Protein AF-A0A7Z9VCK9-F1 (afdb_monomer_lite)

Structure (mmCIF, N/CA/C/O backbone):
data_AF-A0A7Z9VCK9-F1
#
_entry.id   AF-A0A7Z9VCK9-F1
#
loop_
_atom_site.group_PDB
_atom_site.id
_atom_site.type_symbol
_atom_site.label_atom_id
_atom_site.label_alt_id
_atom_site.label_comp_id
_atom_site.label_asym_id
_atom_site.label_entity_id
_atom_site.label_seq_id
_atom_site.pdbx_PDB_ins_code
_atom_site.Cartn_x
_atom_site.Cartn_y
_atom_site.Cartn_z
_atom_site.occupancy
_atom_site.B_iso_or_equiv
_atom_site.auth_seq_id
_atom_site.auth_comp_id
_atom_site.auth_asym_id
_atom_site.auth_atom_id
_atom_site.pdbx_PDB_model_num
ATOM 1 N N . ASN A 1 1 ? 15.464 -14.627 0.755 1.00 33.59 1 ASN A N 1
ATOM 2 C CA . ASN A 1 1 ? 14.555 -15.389 1.643 1.00 33.59 1 ASN A CA 1
ATOM 3 C C . ASN A 1 1 ? 13.298 -15.832 0.914 1.00 33.59 1 ASN A C 1
ATOM 5 O O . ASN A 1 1 ? 12.384 -15.045 0.704 1.00 33.59 1 ASN A O 1
ATOM 9 N N . THR A 1 2 ? 13.288 -17.091 0.482 1.00 38.62 2 THR A N 1
ATOM 10 C CA . THR A 1 2 ? 12.226 -17.765 -0.281 1.00 38.62 2 THR A CA 1
ATOM 11 C C . THR A 1 2 ? 11.383 -18.670 0.622 1.00 38.62 2 THR A C 1
ATOM 13 O O . THR A 1 2 ? 11.256 -19.865 0.385 1.00 38.62 2 THR A O 1
ATOM 16 N N . SER A 1 3 ? 10.755 -18.117 1.655 1.00 39.28 3 SER A N 1
ATOM 17 C CA . SER A 1 3 ? 9.626 -18.784 2.309 1.00 39.28 3 SER A CA 1
ATOM 18 C C . SER A 1 3 ? 8.386 -18.537 1.446 1.00 39.28 3 SER A C 1
ATOM 20 O O . SER A 1 3 ? 7.938 -17.405 1.294 1.00 39.28 3 SER A O 1
ATOM 22 N N . LYS A 1 4 ? 7.857 -19.566 0.780 1.00 48.28 4 LYS A N 1
ATOM 23 C CA . LYS A 1 4 ? 6.548 -19.506 0.104 1.00 48.28 4 LYS A CA 1
ATOM 24 C C . LYS A 1 4 ? 5.483 -19.874 1.139 1.00 48.28 4 LYS A C 1
ATOM 26 O O . LYS A 1 4 ? 5.681 -20.834 1.877 1.00 48.28 4 LYS A O 1
ATOM 31 N N . ASP A 1 5 ? 4.390 -19.112 1.212 1.00 49.38 5 ASP A N 1
ATOM 32 C CA . ASP A 1 5 ? 3.263 -19.438 2.097 1.00 49.38 5 ASP A CA 1
ATOM 33 C C . ASP A 1 5 ? 2.769 -20.856 1.759 1.00 49.38 5 ASP A C 1
ATOM 35 O O . ASP A 1 5 ? 2.369 -21.116 0.624 1.00 49.38 5 ASP A O 1
ATOM 39 N N . SER A 1 6 ? 2.825 -21.781 2.719 1.00 52.75 6 SER A N 1
ATOM 40 C CA . SER A 1 6 ? 2.405 -23.172 2.520 1.00 52.75 6 SER A CA 1
ATOM 41 C C . SER A 1 6 ? 1.173 -23.456 3.368 1.00 52.75 6 SER A C 1
ATOM 43 O O . SER A 1 6 ? 1.254 -23.606 4.588 1.00 52.75 6 SER A O 1
ATOM 45 N N . TRP A 1 7 ? 0.013 -23.529 2.711 1.00 45.22 7 TRP A N 1
ATOM 46 C CA . TRP A 1 7 ? -1.271 -23.868 3.339 1.00 45.22 7 TRP A CA 1
ATOM 47 C C . TRP A 1 7 ? -1.259 -25.245 4.016 1.00 45.22 7 TRP A C 1
ATOM 49 O O . TRP A 1 7 ? -1.895 -25.414 5.051 1.00 45.22 7 TRP A O 1
ATOM 59 N N . ILE A 1 8 ? -0.508 -26.206 3.467 1.00 53.12 8 ILE A N 1
ATOM 60 C CA . ILE A 1 8 ? -0.381 -27.563 4.022 1.00 53.12 8 ILE A CA 1
ATOM 61 C C . ILE A 1 8 ? 0.381 -27.523 5.354 1.00 53.12 8 ILE A C 1
ATOM 63 O O . ILE A 1 8 ? -0.030 -28.154 6.323 1.00 53.12 8 ILE A O 1
ATOM 67 N N . CYS A 1 9 ? 1.444 -26.717 5.429 1.00 51.38 9 CYS A N 1
ATOM 68 C CA . CYS A 1 9 ? 2.187 -26.513 6.671 1.00 51.38 9 CYS A CA 1
ATOM 69 C C . CYS A 1 9 ? 1.329 -25.776 7.716 1.00 51.38 9 CYS A C 1
ATOM 71 O O . CYS A 1 9 ? 1.262 -26.210 8.858 1.00 51.38 9 CYS A O 1
ATOM 73 N N . ALA A 1 10 ? 0.576 -24.741 7.312 1.00 50.09 10 ALA A N 1
ATOM 74 C CA . ALA A 1 10 ? -0.316 -23.992 8.208 1.00 50.09 10 ALA A CA 1
ATOM 75 C C . ALA A 1 10 ? -1.412 -24.855 8.861 1.00 50.09 10 ALA A C 1
ATOM 77 O O . ALA A 1 10 ? -1.834 -24.557 9.975 1.00 50.09 10 ALA A O 1
ATOM 78 N N . TYR A 1 11 ? -1.869 -25.911 8.187 1.00 46.31 11 TYR A N 1
ATOM 79 C CA . TYR A 1 11 ? -2.835 -26.855 8.749 1.00 46.31 11 TYR A CA 1
ATOM 80 C C . TYR A 1 11 ? -2.205 -27.768 9.813 1.00 46.31 11 TYR A C 1
ATOM 82 O O . TYR A 1 11 ? -2.809 -27.991 10.858 1.00 46.31 11 TYR A O 1
ATOM 90 N N . LEU A 1 12 ? -0.975 -28.241 9.582 1.00 51.31 12 LEU A N 1
ATOM 91 C CA . LEU A 1 12 ? -0.251 -29.119 10.510 1.00 51.31 12 LEU A CA 1
ATOM 92 C C . LEU A 1 12 ? 0.321 -28.378 11.731 1.00 51.31 12 LEU A C 1
ATOM 94 O O . LEU A 1 12 ? 0.443 -28.976 12.794 1.00 51.31 12 LEU A O 1
ATOM 98 N N . THR A 1 13 ? 0.636 -27.086 11.603 1.00 50.47 13 THR A N 1
ATOM 99 C CA . THR A 1 13 ? 1.230 -26.265 12.676 1.00 50.47 13 THR A CA 1
ATOM 100 C C . THR A 1 13 ? 0.261 -25.251 13.288 1.00 50.47 13 THR A C 1
ATOM 102 O O . THR A 1 13 ? 0.684 -24.250 13.856 1.00 50.47 13 THR A O 1
ATOM 105 N N . PHE A 1 14 ? -1.053 -25.460 13.159 1.00 51.19 14 PHE A N 1
ATOM 106 C CA . PHE A 1 14 ? -2.075 -24.573 13.742 1.00 51.19 14 PHE A CA 1
ATOM 107 C C . PHE A 1 14 ? -1.923 -23.081 13.371 1.00 51.19 14 PHE A C 1
ATOM 109 O O . PHE A 1 14 ? -2.246 -22.189 14.155 1.00 51.19 14 PHE A O 1
ATOM 116 N N . GLY A 1 15 ? -1.495 -22.792 12.141 1.00 45.25 15 GLY A N 1
ATOM 117 C CA . GLY A 1 15 ? -1.441 -21.439 11.586 1.00 45.25 15 GLY A CA 1
ATOM 118 C C . GLY A 1 15 ? -0.045 -20.823 11.469 1.00 45.25 15 GLY A C 1
ATOM 119 O O . GLY A 1 15 ? 0.052 -19.700 10.975 1.00 45.25 15 GLY A O 1
ATOM 120 N N . GLU A 1 16 ? 1.038 -21.512 11.845 1.00 48.72 16 GLU A N 1
ATOM 121 C CA . GLU A 1 16 ? 2.409 -20.984 11.676 1.00 48.72 16 GLU A CA 1
ATOM 122 C C . GLU A 1 16 ? 2.874 -20.944 10.207 1.00 48.72 16 GLU A C 1
ATOM 124 O O . GLU A 1 16 ? 3.784 -20.208 9.849 1.00 48.72 16 GLU A O 1
ATOM 129 N N . GLY A 1 17 ? 2.202 -21.648 9.289 1.00 42.41 17 GLY A N 1
ATOM 130 C CA . GLY A 1 17 ? 2.570 -21.670 7.863 1.00 42.41 17 GLY A CA 1
ATOM 131 C C . GLY A 1 17 ? 2.471 -20.326 7.113 1.00 42.41 17 GLY A C 1
ATOM 132 O O . GLY A 1 17 ? 2.899 -20.247 5.960 1.00 42.41 17 GLY A O 1
ATOM 133 N N . TYR A 1 18 ? 1.963 -19.262 7.749 1.00 54.84 18 TYR A N 1
ATOM 134 C CA . TYR A 1 18 ? 1.999 -17.878 7.247 1.00 54.84 18 TYR A CA 1
ATOM 135 C C . TYR A 1 18 ? 3.198 -17.079 7.793 1.00 54.84 18 TYR A C 1
ATOM 137 O O . TYR A 1 18 ? 3.092 -15.888 8.104 1.00 54.84 18 TYR A O 1
ATOM 145 N N . HIS A 1 19 ? 4.363 -17.722 7.882 1.00 54.22 19 HIS A N 1
ATOM 146 C CA . HIS A 1 19 ? 5.602 -17.128 8.389 1.00 54.22 19 HIS A CA 1
ATOM 147 C C . HIS A 1 19 ? 5.978 -15.794 7.722 1.00 54.22 19 HIS A C 1
ATOM 149 O O . HIS A 1 19 ? 6.465 -14.895 8.401 1.00 54.22 19 HIS A O 1
ATOM 155 N N . ASN A 1 20 ? 5.693 -15.592 6.429 1.00 56.12 20 ASN A N 1
ATOM 156 C CA . ASN A 1 20 ? 5.996 -14.320 5.760 1.00 56.12 20 ASN A CA 1
ATOM 157 C C . ASN A 1 20 ? 5.233 -13.137 6.352 1.00 56.12 20 ASN A C 1
ATOM 159 O O . ASN A 1 20 ? 5.774 -12.035 6.442 1.00 56.12 20 ASN A O 1
ATOM 163 N N . PHE A 1 21 ? 3.969 -13.347 6.725 1.00 56.09 21 PHE A N 1
ATOM 164 C CA . PHE A 1 21 ? 3.150 -12.301 7.320 1.00 56.09 21 PHE A CA 1
ATOM 165 C C . PHE A 1 21 ? 3.528 -12.091 8.785 1.00 56.09 21 PHE A C 1
ATOM 167 O O . PHE A 1 21 ? 3.744 -10.947 9.176 1.00 56.09 21 PHE A O 1
ATOM 174 N N . HIS A 1 22 ? 3.693 -13.174 9.551 1.00 56.88 22 HIS A N 1
ATOM 175 C CA . HIS A 1 22 ? 4.057 -13.101 10.966 1.00 56.88 22 HIS A CA 1
ATOM 176 C C . HIS A 1 22 ? 5.437 -12.449 11.182 1.00 56.88 22 HIS A C 1
ATOM 178 O O . HIS A 1 22 ? 5.553 -11.511 11.964 1.00 56.88 22 HIS A O 1
ATOM 184 N N . HIS A 1 23 ? 6.464 -12.816 10.401 1.00 60.06 23 HIS A N 1
ATOM 185 C CA . HIS A 1 23 ? 7.763 -12.124 10.438 1.00 60.06 23 HIS A CA 1
ATOM 186 C C . HIS A 1 23 ? 7.678 -10.675 9.945 1.00 60.06 23 HIS A C 1
ATOM 188 O O . HIS A 1 23 ? 8.398 -9.805 10.432 1.00 60.06 23 HIS A O 1
ATOM 194 N N . SER A 1 24 ? 6.794 -10.383 8.985 1.00 58.53 24 SER A N 1
ATOM 195 C CA . SER A 1 24 ? 6.609 -9.011 8.509 1.00 58.53 24 SER A CA 1
ATOM 196 C C . SER A 1 24 ? 5.871 -8.134 9.523 1.00 58.53 24 SER A C 1
ATOM 198 O O . SER A 1 24 ? 6.104 -6.926 9.536 1.00 58.53 24 SER A O 1
ATOM 200 N N . PHE A 1 25 ? 4.994 -8.693 10.356 1.00 64.38 25 PHE A N 1
ATOM 201 C CA . PHE A 1 25 ? 4.134 -7.943 11.271 1.00 64.38 25 PHE A CA 1
ATOM 202 C C . PHE A 1 25 ? 3.944 -8.683 12.605 1.00 64.38 25 PHE A C 1
ATOM 204 O O . PHE A 1 25 ? 2.822 -9.065 12.932 1.00 64.38 25 PHE A O 1
ATOM 211 N N . PRO A 1 26 ? 5.003 -8.825 13.423 1.00 60.59 26 PRO A N 1
ATOM 212 C CA . PRO A 1 26 ? 4.963 -9.632 14.651 1.00 60.59 26 PRO A CA 1
ATOM 213 C C . PRO A 1 26 ? 4.009 -9.073 15.717 1.00 60.59 26 PRO A C 1
ATOM 215 O O . PRO A 1 26 ? 3.607 -9.772 16.638 1.00 60.59 26 PRO A O 1
ATOM 218 N N . ALA A 1 27 ? 3.636 -7.794 15.603 1.00 59.97 27 ALA A N 1
ATOM 219 C CA . ALA A 1 27 ? 2.683 -7.143 16.495 1.00 59.97 27 ALA A CA 1
ATOM 220 C C . ALA A 1 27 ? 1.209 -7.343 16.086 1.00 59.97 27 ALA A C 1
ATOM 222 O O . ALA A 1 27 ? 0.334 -6.878 16.816 1.00 59.97 27 ALA A O 1
ATOM 223 N N . ASP A 1 28 ? 0.908 -7.957 14.933 1.00 72.62 28 ASP A N 1
ATOM 224 C CA . ASP A 1 28 ? -0.462 -8.340 14.568 1.00 72.62 28 ASP A CA 1
ATOM 225 C C . ASP A 1 28 ? -0.790 -9.683 15.225 1.00 72.62 28 ASP A C 1
ATOM 227 O O . ASP A 1 28 ? -0.063 -10.653 15.047 1.00 72.62 28 ASP A O 1
ATOM 231 N N . TYR A 1 29 ? -1.893 -9.764 15.973 1.00 68.94 29 TYR A N 1
ATOM 232 C CA . TYR A 1 29 ? -2.273 -11.021 16.639 1.00 68.94 29 TYR A CA 1
ATOM 233 C C . TYR A 1 29 ? -2.686 -12.134 15.656 1.00 68.94 29 TYR A C 1
ATOM 235 O O . TYR A 1 29 ? -2.951 -13.260 16.073 1.00 68.94 29 TYR A O 1
ATOM 243 N N . ARG A 1 30 ? -2.835 -11.813 14.366 1.00 74.62 30 ARG A N 1
ATOM 244 C CA . ARG A 1 30 ? -3.215 -12.758 13.313 1.00 74.62 30 ARG A CA 1
ATOM 245 C C . ARG A 1 30 ? -1.963 -13.295 12.629 1.00 74.62 30 ARG A C 1
ATOM 247 O O . ARG A 1 30 ? -1.100 -12.513 12.241 1.00 74.62 30 ARG A O 1
ATOM 254 N N . ASN A 1 31 ? -1.941 -14.590 12.333 1.00 61.97 31 ASN A N 1
ATOM 255 C CA . ASN A 1 31 ? -0.919 -15.178 11.469 1.00 61.97 31 ASN A CA 1
ATOM 256 C C . ASN A 1 31 ? -1.276 -15.019 9.984 1.00 61.97 31 ASN A C 1
ATOM 258 O O . ASN A 1 31 ? -0.390 -14.884 9.147 1.00 61.97 31 ASN A O 1
ATOM 262 N N . GLY A 1 32 ? -2.566 -14.961 9.632 1.00 59.62 32 GLY A N 1
ATOM 263 C CA . GLY A 1 32 ? -3.030 -14.787 8.249 1.00 59.62 32 GLY A CA 1
ATOM 264 C C . GLY A 1 32 ? -3.759 -13.465 7.968 1.00 59.62 32 GLY A C 1
ATOM 265 O O . GLY A 1 32 ? -4.668 -13.068 8.699 1.00 59.62 32 GLY A O 1
ATOM 266 N N . LEU A 1 33 ? -3.443 -12.819 6.834 1.00 56.81 33 LEU A N 1
ATOM 267 C CA . LEU A 1 33 ? -4.071 -11.550 6.435 1.00 56.81 33 LEU A CA 1
ATOM 268 C C . LEU A 1 33 ? -5.544 -11.692 6.001 1.00 56.81 33 LEU A C 1
ATOM 270 O O . LEU A 1 33 ? -6.357 -10.799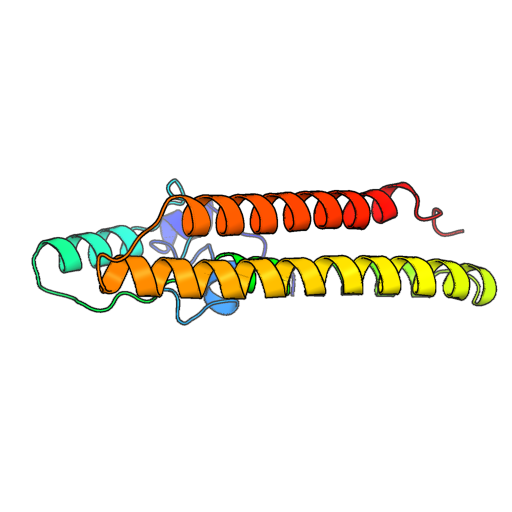 6.262 1.00 56.81 33 LEU A O 1
ATOM 274 N N . ARG A 1 34 ? -5.902 -12.780 5.302 1.00 62.91 34 ARG A N 1
ATOM 275 C CA . ARG A 1 34 ? -7.258 -12.967 4.757 1.00 62.91 34 ARG A CA 1
ATOM 276 C C . ARG A 1 34 ? -8.154 -13.680 5.767 1.00 62.91 34 ARG A C 1
ATOM 278 O O . ARG A 1 34 ? -7.707 -14.523 6.539 1.00 62.91 34 ARG A O 1
ATOM 285 N N . TRP A 1 35 ? -9.444 -13.352 5.751 1.00 58.72 35 TRP A N 1
ATOM 286 C CA . TRP A 1 35 ? -10.412 -13.922 6.693 1.00 58.72 35 TRP A CA 1
ATOM 287 C C . TRP A 1 35 ? -10.519 -15.452 6.569 1.00 58.72 35 TRP A C 1
ATOM 289 O O . TRP A 1 35 ? -10.634 -16.118 7.591 1.00 58.72 35 TRP A O 1
ATOM 299 N N . TYR A 1 36 ? -10.373 -15.992 5.353 1.00 63.88 36 TYR A N 1
ATOM 300 C CA . TYR A 1 36 ? -10.406 -17.430 5.055 1.00 63.88 36 TYR A CA 1
ATOM 301 C C . TYR A 1 36 ? -9.067 -18.157 5.244 1.00 63.88 36 TYR A C 1
ATOM 303 O O . TYR A 1 36 ? -8.987 -19.353 4.989 1.00 63.88 36 TYR A O 1
ATOM 311 N N . HIS A 1 37 ? -7.995 -17.464 5.642 1.00 68.19 37 HIS A N 1
ATOM 312 C CA . HIS A 1 37 ? -6.761 -18.154 6.020 1.00 68.19 37 HIS A CA 1
ATOM 313 C C . HIS A 1 37 ? -7.025 -18.993 7.273 1.00 68.19 37 HIS A C 1
ATOM 315 O O . HIS A 1 37 ? -7.522 -18.450 8.268 1.00 68.19 37 HIS A O 1
ATOM 321 N N . PHE A 1 38 ? -6.704 -20.286 7.211 1.00 65.62 38 PHE A N 1
ATOM 322 C CA . PHE A 1 38 ? -6.831 -21.198 8.342 1.00 65.62 38 PHE A CA 1
ATOM 323 C C . PHE A 1 38 ? -5.828 -20.793 9.42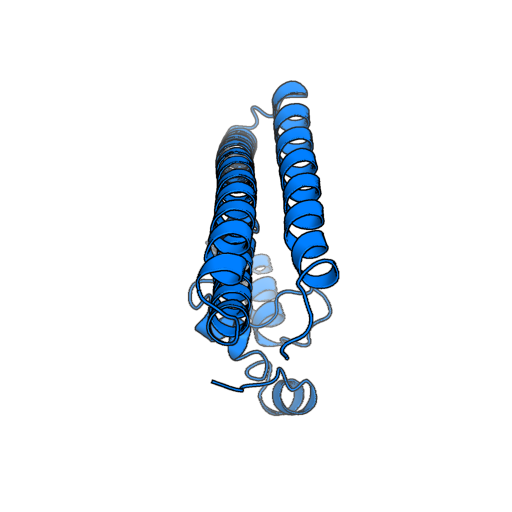2 1.00 65.62 38 PHE A C 1
ATOM 325 O O . PHE A 1 38 ? -4.620 -20.919 9.249 1.00 65.62 38 PHE A O 1
ATOM 332 N N . ASP A 1 39 ? -6.342 -20.213 10.500 1.00 73.62 39 ASP A N 1
ATOM 333 C CA . ASP A 1 39 ? -5.549 -19.651 11.591 1.00 73.62 39 ASP A CA 1
ATOM 334 C C . ASP A 1 39 ? -6.350 -19.863 12.887 1.00 73.62 39 ASP A C 1
ATOM 336 O O . ASP A 1 39 ? -7.149 -19.004 13.285 1.00 73.62 39 ASP A O 1
ATOM 340 N N . PRO A 1 40 ? -6.222 -21.065 13.483 1.00 69.56 40 PRO A N 1
ATOM 341 C CA . PRO A 1 40 ? -6.882 -21.435 14.732 1.00 69.56 40 PRO A CA 1
ATOM 342 C C . PRO A 1 40 ? -6.548 -20.482 15.883 1.00 69.56 40 PRO A C 1
ATOM 344 O O . PRO A 1 40 ? -7.433 -20.153 16.674 1.00 69.56 40 PRO A O 1
ATOM 347 N N . ALA A 1 41 ? -5.313 -19.970 15.940 1.00 69.56 41 ALA A N 1
ATOM 348 C CA . ALA A 1 41 ? -4.878 -19.004 16.947 1.00 69.56 41 ALA A CA 1
ATOM 349 C C . ALA A 1 41 ? -5.667 -17.685 16.856 1.00 69.56 41 ALA A C 1
ATOM 351 O O . ALA A 1 41 ? -6.190 -17.199 17.861 1.00 69.56 41 ALA A O 1
ATOM 352 N N . LYS A 1 42 ? -5.867 -17.143 15.648 1.00 76.19 42 LYS A N 1
ATOM 353 C CA . LYS A 1 42 ? -6.734 -15.973 15.408 1.00 76.19 42 LYS A CA 1
ATOM 354 C C . LYS A 1 42 ? -8.159 -16.191 15.911 1.00 76.19 42 LYS A C 1
ATOM 356 O O . LYS A 1 42 ? -8.747 -15.249 16.447 1.00 76.19 42 LYS A O 1
ATOM 361 N N . TRP A 1 43 ? -8.733 -17.380 15.721 1.00 78.12 43 TRP A N 1
ATOM 362 C CA . TRP A 1 43 ? -10.088 -17.685 16.192 1.00 78.12 43 TRP A CA 1
ATOM 363 C C . TRP A 1 43 ? -10.147 -17.860 17.709 1.00 78.12 43 TRP A C 1
ATOM 365 O O . TRP A 1 43 ? -11.064 -17.326 18.333 1.00 78.12 43 TRP A O 1
ATOM 375 N N . ALA A 1 44 ? -9.155 -18.518 18.312 1.00 77.50 44 ALA A N 1
ATOM 376 C CA . ALA A 1 44 ? -9.047 -18.668 19.760 1.00 77.50 44 ALA A CA 1
ATOM 377 C C . ALA A 1 44 ? -8.907 -17.306 20.460 1.00 77.50 44 ALA A C 1
ATOM 379 O O . ALA A 1 44 ? -9.688 -16.993 21.355 1.00 77.50 44 ALA A O 1
ATOM 380 N N . ILE A 1 45 ? -7.997 -16.446 19.987 1.00 78.75 45 ILE A N 1
ATOM 381 C CA . ILE A 1 45 ? -7.788 -15.094 20.530 1.00 78.75 45 ILE A CA 1
ATOM 382 C C . ILE A 1 45 ? -9.041 -14.224 20.339 1.00 78.75 45 ILE A C 1
ATOM 384 O O . ILE A 1 45 ? -9.463 -13.522 21.255 1.00 78.75 45 ILE A O 1
ATOM 388 N N . TRP A 1 46 ? -9.689 -14.288 19.170 1.00 80.00 46 TRP A N 1
ATOM 389 C CA . TRP A 1 46 ? -10.934 -13.551 18.924 1.00 80.00 46 TRP A CA 1
ATOM 390 C C . TRP A 1 46 ? -12.083 -14.014 19.832 1.00 80.00 46 TRP A C 1
ATOM 392 O O . TRP A 1 46 ? -12.846 -13.189 20.337 1.00 80.00 46 TRP A O 1
ATOM 402 N N . THR A 1 47 ? -12.188 -15.322 20.075 1.00 78.88 47 THR A N 1
ATOM 403 C CA . THR A 1 47 ? -13.185 -15.895 20.989 1.00 78.88 47 THR A CA 1
ATOM 404 C C . THR A 1 47 ? -12.874 -15.504 22.432 1.00 78.88 47 THR A C 1
ATOM 406 O O . THR A 1 47 ? -13.766 -15.056 23.145 1.00 78.88 47 THR A O 1
ATOM 409 N N . GLY A 1 48 ? -11.602 -15.542 22.838 1.00 80.50 48 GLY A N 1
ATOM 410 C CA . GLY A 1 48 ? -11.149 -15.034 24.131 1.00 80.50 48 GLY A CA 1
ATOM 411 C C . GLY A 1 48 ? -11.487 -13.556 24.327 1.00 80.50 48 GLY A C 1
ATOM 412 O O . GLY A 1 48 ? -11.923 -13.164 25.403 1.00 80.50 48 GLY A O 1
ATOM 413 N N . GLN A 1 49 ? -11.379 -12.727 23.285 1.00 84.19 49 GLN A N 1
ATOM 414 C CA . GLN A 1 49 ? -11.826 -11.333 23.344 1.00 84.19 49 GLN A CA 1
ATOM 415 C C . GLN A 1 49 ? -13.346 -11.212 23.534 1.00 84.19 49 GLN A C 1
ATOM 417 O O . GLN A 1 49 ? -13.801 -10.390 24.326 1.00 84.19 49 GLN A O 1
ATOM 422 N N . ARG A 1 50 ? -14.143 -12.030 22.831 1.00 80.44 50 ARG A N 1
ATOM 423 C CA . ARG A 1 50 ? -15.613 -12.062 22.973 1.00 80.44 50 ARG A CA 1
ATOM 424 C C . ARG A 1 50 ? -16.062 -12.504 24.367 1.00 80.44 50 ARG A C 1
ATOM 426 O O . ARG A 1 50 ? -17.073 -12.007 24.845 1.00 80.44 50 ARG A O 1
ATOM 433 N N . LEU A 1 51 ? -15.310 -13.404 24.994 1.00 85.12 51 LEU A N 1
ATOM 434 C CA . LEU A 1 51 ? -15.557 -13.907 26.346 1.00 85.12 51 LEU A CA 1
ATOM 435 C C . LEU A 1 51 ? -14.954 -13.013 27.447 1.00 85.12 51 LEU A C 1
ATOM 437 O O . LEU A 1 51 ? -15.062 -13.347 28.621 1.00 85.12 51 LEU A O 1
ATOM 441 N N . GLY A 1 52 ? -14.309 -11.893 27.093 1.00 81.88 52 GLY A N 1
ATOM 442 C CA . GLY A 1 52 ? -13.695 -10.967 28.054 1.00 81.88 52 GLY A CA 1
ATOM 443 C C . GLY A 1 52 ? -12.338 -11.413 28.618 1.00 81.88 52 GLY A C 1
ATOM 444 O O . GLY A 1 52 ? -11.789 -10.735 29.478 1.00 81.88 52 GLY A O 1
ATOM 445 N N . LEU A 1 53 ? -11.769 -12.513 28.116 1.00 79.25 53 LEU A N 1
ATOM 446 C CA . LEU A 1 53 ? -10.487 -13.079 28.558 1.00 79.25 53 LEU A CA 1
ATOM 447 C C . LEU A 1 53 ? -9.271 -12.320 28.013 1.00 79.25 53 LEU A C 1
ATOM 449 O O . LEU A 1 53 ? -8.188 -12.383 28.585 1.00 79.25 53 LEU A O 1
ATOM 453 N N . THR A 1 54 ? -9.425 -11.617 26.889 1.00 79.38 54 THR A N 1
ATOM 454 C CA . THR A 1 54 ? -8.354 -10.808 26.289 1.00 79.38 54 THR A CA 1
ATOM 455 C C . THR A 1 54 ? -8.895 -9.464 25.814 1.00 79.38 54 THR A C 1
ATOM 457 O O . THR A 1 54 ? -10.049 -9.348 25.402 1.00 79.38 54 THR A O 1
ATOM 460 N N . SER A 1 55 ? -8.064 -8.428 25.848 1.00 72.38 55 SER A N 1
ATOM 461 C CA . SER A 1 55 ? -8.399 -7.087 25.363 1.00 72.38 55 SER A CA 1
ATOM 462 C C . SER A 1 55 ? -7.233 -6.509 24.550 1.00 72.38 55 SER A C 1
ATOM 464 O O . SER A 1 55 ? -6.151 -7.089 24.502 1.00 72.38 55 SER A O 1
ATOM 466 N N . ASN A 1 56 ? -7.447 -5.381 23.863 1.00 76.62 56 ASN A N 1
ATOM 467 C CA . ASN A 1 56 ? -6.399 -4.653 23.125 1.00 76.62 56 ASN A CA 1
ATOM 468 C C . ASN A 1 56 ? -5.688 -5.434 22.001 1.00 76.62 56 ASN A C 1
ATOM 470 O O . ASN A 1 56 ? -4.480 -5.299 21.803 1.00 76.62 56 ASN A O 1
ATOM 474 N N . LEU A 1 57 ? -6.439 -6.206 21.210 1.00 76.75 57 LEU A N 1
ATOM 475 C CA . LEU A 1 57 ? -5.883 -6.889 20.040 1.00 76.75 57 LEU A CA 1
ATOM 476 C C . LEU A 1 57 ? -5.281 -5.894 19.034 1.00 76.75 57 LEU A C 1
ATOM 478 O O . LEU A 1 57 ? -5.987 -5.064 18.453 1.00 76.75 57 LEU A O 1
ATOM 482 N N . LYS A 1 58 ? -3.973 -6.009 18.792 1.00 75.44 58 LYS A N 1
ATOM 483 C CA . LYS A 1 58 ? -3.233 -5.171 17.843 1.00 75.44 58 LYS A CA 1
ATOM 484 C C . LYS A 1 58 ? -3.373 -5.720 16.424 1.00 75.44 58 LYS A C 1
ATOM 486 O O . LYS A 1 58 ? -3.139 -6.898 16.180 1.00 75.44 58 LYS A O 1
ATOM 491 N N . ARG A 1 59 ? -3.757 -4.862 15.478 1.00 80.00 59 ARG A N 1
ATOM 492 C CA . ARG A 1 59 ? -3.842 -5.189 14.046 1.00 80.00 59 ARG A CA 1
ATOM 493 C C . ARG A 1 59 ? -3.009 -4.199 13.252 1.00 80.00 59 ARG A C 1
ATOM 495 O O . ARG A 1 59 ? -3.132 -2.993 13.458 1.00 80.00 59 ARG A O 1
ATOM 502 N N . THR A 1 60 ? -2.215 -4.688 12.310 1.00 82.50 60 THR A N 1
ATOM 503 C CA . THR A 1 60 ? -1.458 -3.829 11.404 1.00 82.50 60 THR A CA 1
ATOM 504 C C . THR A 1 60 ? -2.401 -3.143 10.426 1.00 82.50 60 THR A C 1
ATOM 506 O O . THR A 1 60 ? -3.184 -3.788 9.721 1.00 82.50 60 THR A O 1
ATOM 509 N N . GLU A 1 61 ? -2.298 -1.820 10.346 1.00 81.56 61 GLU A N 1
ATOM 510 C CA . GLU A 1 61 ? -3.100 -1.015 9.433 1.00 81.56 61 GLU A CA 1
ATOM 511 C C . GLU A 1 61 ? -2.752 -1.315 7.971 1.00 81.56 61 GLU A C 1
ATOM 513 O O . GLU A 1 61 ? -1.591 -1.528 7.618 1.00 81.56 61 GLU A O 1
ATOM 518 N N . ALA A 1 62 ? -3.756 -1.277 7.092 1.00 85.00 62 ALA A N 1
ATOM 519 C CA . ALA A 1 62 ? -3.548 -1.545 5.671 1.00 85.00 62 ALA A CA 1
ATOM 520 C C . ALA A 1 62 ? -2.446 -0.666 5.031 1.00 85.00 62 ALA A C 1
ATOM 522 O O . ALA A 1 62 ? -1.642 -1.225 4.289 1.00 85.00 62 ALA A O 1
ATOM 523 N N . PRO A 1 63 ? -2.328 0.649 5.319 1.00 88.88 63 PRO A N 1
ATOM 524 C CA . PRO A 1 63 ? -1.259 1.472 4.752 1.00 88.88 63 PRO A CA 1
ATOM 525 C C . PRO A 1 63 ? 0.157 0.971 5.074 1.00 88.88 63 PRO A C 1
ATOM 527 O O . PRO A 1 63 ? 1.029 1.012 4.213 1.00 88.88 63 PRO A O 1
ATOM 530 N N . ILE A 1 64 ? 0.382 0.426 6.274 1.00 86.94 64 ILE A N 1
ATOM 531 C CA . ILE A 1 64 ? 1.684 -0.135 6.672 1.00 86.94 64 ILE A CA 1
ATOM 532 C C . ILE A 1 64 ? 2.005 -1.377 5.829 1.00 86.94 64 ILE A C 1
ATOM 534 O O . ILE A 1 64 ? 3.122 -1.543 5.347 1.00 86.94 64 ILE A O 1
ATOM 538 N N . GLN A 1 65 ? 1.004 -2.227 5.591 1.00 86.00 65 GLN A N 1
ATOM 539 C CA . GLN A 1 65 ? 1.166 -3.414 4.749 1.00 86.00 65 GLN A CA 1
ATOM 540 C C . GLN A 1 65 ? 1.495 -3.046 3.298 1.00 86.00 65 GLN A C 1
ATOM 542 O O . GLN A 1 65 ? 2.330 -3.687 2.661 1.00 86.00 65 GLN A O 1
ATOM 547 N N . TRP A 1 66 ? 0.851 -2.001 2.776 1.00 89.00 66 TRP A N 1
ATOM 548 C CA . TRP A 1 66 ? 1.105 -1.513 1.423 1.00 89.00 66 TRP A CA 1
ATOM 549 C C . TRP A 1 66 ? 2.458 -0.822 1.282 1.00 89.00 66 TRP A C 1
ATOM 551 O O . TRP A 1 66 ? 3.052 -0.947 0.217 1.00 89.00 66 TRP A O 1
ATOM 561 N N . ARG A 1 67 ? 2.987 -0.196 2.341 1.00 91.50 67 ARG A N 1
ATOM 562 C CA . ARG A 1 67 ? 4.354 0.348 2.350 1.00 91.50 67 ARG A CA 1
ATOM 563 C C . ARG A 1 67 ? 5.391 -0.749 2.127 1.00 91.50 67 ARG A C 1
ATOM 565 O O . ARG A 1 67 ? 6.156 -0.664 1.177 1.00 91.50 67 ARG A O 1
ATOM 572 N N . LYS A 1 68 ? 5.311 -1.844 2.893 1.00 88.12 68 LYS A N 1
ATOM 573 C CA . LYS A 1 68 ? 6.195 -3.008 2.691 1.00 88.12 68 LYS A CA 1
ATOM 574 C C . LYS A 1 68 ? 6.085 -3.599 1.288 1.00 88.12 68 LYS A C 1
ATOM 576 O O . LYS A 1 68 ? 7.051 -4.094 0.719 1.00 88.12 68 LYS A O 1
ATOM 581 N N . LYS A 1 69 ? 4.878 -3.583 0.719 1.00 89.56 69 LYS A N 1
ATOM 582 C CA . LYS A 1 69 ? 4.660 -4.067 -0.645 1.00 89.56 69 LYS A CA 1
ATOM 583 C C . LYS A 1 69 ? 5.242 -3.123 -1.699 1.00 89.56 69 LYS A C 1
ATOM 585 O O . LYS A 1 69 ? 5.694 -3.623 -2.724 1.00 89.56 69 LYS A O 1
ATOM 590 N N . LEU A 1 70 ? 5.209 -1.811 -1.465 1.00 92.31 70 LEU A N 1
ATOM 591 C CA . LEU A 1 70 ? 5.873 -0.819 -2.308 1.00 92.31 70 LEU A CA 1
ATOM 592 C C . LEU A 1 70 ? 7.387 -1.034 -2.276 1.00 92.31 70 LEU A C 1
ATOM 594 O O . LEU A 1 70 ? 7.956 -1.236 -3.337 1.00 92.31 70 LEU A O 1
ATOM 598 N N . GLU A 1 71 ? 7.994 -1.110 -1.087 1.00 90.44 71 GLU A N 1
ATOM 599 C CA . GLU A 1 71 ? 9.432 -1.380 -0.894 1.00 90.44 71 GLU A CA 1
ATOM 600 C C . GLU A 1 71 ? 9.881 -2.617 -1.683 1.00 90.44 71 GLU A C 1
ATOM 602 O O . GLU A 1 71 ? 10.729 -2.523 -2.565 1.00 90.44 71 GLU A O 1
ATOM 607 N N . ARG A 1 72 ? 9.200 -3.752 -1.484 1.00 90.62 72 ARG A N 1
ATOM 608 C CA . ARG A 1 72 ? 9.510 -4.999 -2.197 1.00 90.62 72 ARG A CA 1
ATOM 609 C C . ARG A 1 72 ? 9.369 -4.897 -3.721 1.00 90.62 72 ARG A C 1
ATOM 611 O O . ARG A 1 72 ? 10.014 -5.650 -4.444 1.00 90.62 72 ARG A O 1
ATOM 618 N N . GLN A 1 73 ? 8.451 -4.073 -4.227 1.00 91.88 73 GLN A N 1
ATOM 619 C CA . GLN A 1 73 ? 8.312 -3.886 -5.675 1.00 91.88 73 GLN A CA 1
ATOM 620 C C . GLN A 1 73 ? 9.392 -2.954 -6.224 1.00 91.88 73 GLN A C 1
ATOM 622 O O . GLN A 1 73 ? 9.922 -3.229 -7.293 1.00 91.88 73 GLN A O 1
ATOM 627 N N . THR A 1 74 ? 9.773 -1.919 -5.477 1.00 91.25 74 THR A N 1
ATOM 628 C CA . THR A 1 74 ? 10.911 -1.057 -5.817 1.00 91.25 74 THR A CA 1
ATOM 629 C C . THR A 1 74 ? 12.20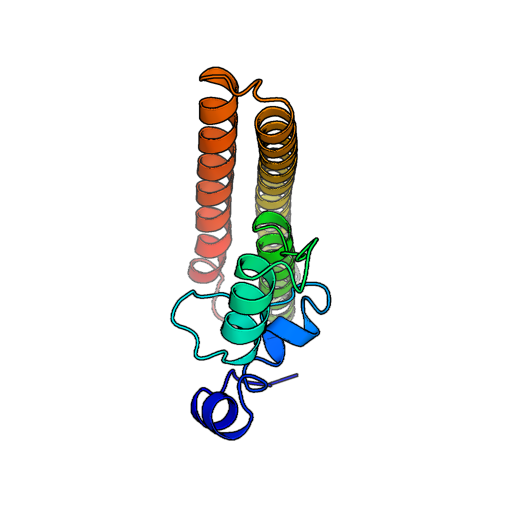3 -1.866 -5.922 1.00 91.25 74 THR A C 1
ATOM 631 O O . THR A 1 74 ? 12.873 -1.782 -6.943 1.00 91.25 74 THR A O 1
ATOM 634 N N . GLU A 1 75 ? 12.489 -2.744 -4.954 1.00 89.94 75 GLU A N 1
ATOM 635 C CA . GLU A 1 75 ? 13.667 -3.632 -4.985 1.00 89.94 75 GLU A CA 1
ATOM 636 C C . GLU A 1 75 ? 13.722 -4.488 -6.263 1.00 89.94 75 GLU A C 1
ATOM 638 O O . GLU A 1 75 ? 14.788 -4.720 -6.835 1.00 89.94 75 GLU A O 1
ATOM 643 N N . LYS A 1 76 ? 12.567 -4.963 -6.747 1.00 89.94 76 LYS A N 1
ATOM 644 C CA . LYS A 1 76 ? 12.500 -5.722 -8.004 1.00 89.94 76 LYS A CA 1
ATOM 645 C C . LYS A 1 76 ? 12.798 -4.855 -9.217 1.00 89.94 76 LYS A C 1
ATOM 647 O O . LYS A 1 76 ? 13.456 -5.336 -10.138 1.00 89.94 76 LYS A O 1
ATOM 652 N N . TYR A 1 77 ? 12.313 -3.616 -9.229 1.00 89.75 77 TYR A N 1
ATOM 653 C CA . TYR A 1 77 ? 12.643 -2.676 -10.291 1.00 89.75 77 TYR A CA 1
ATOM 654 C C . TYR A 1 77 ? 14.134 -2.364 -10.297 1.00 89.75 77 TYR A C 1
ATOM 656 O O . TYR A 1 77 ? 14.754 -2.503 -11.341 1.00 89.75 77 TYR A O 1
ATOM 664 N N . GLU A 1 78 ? 14.732 -2.071 -9.145 1.00 87.94 78 GLU A N 1
ATOM 665 C CA . GLU A 1 78 ? 16.176 -1.837 -9.012 1.00 87.94 78 GLU A CA 1
ATOM 666 C C . GLU A 1 78 ? 17.000 -3.048 -9.480 1.00 87.94 78 GLU A C 1
ATOM 668 O O . GLU A 1 78 ? 17.937 -2.903 -10.262 1.00 87.94 78 GLU A O 1
ATOM 673 N N . THR A 1 79 ? 16.597 -4.258 -9.077 1.00 88.38 79 THR A N 1
ATOM 674 C CA . THR A 1 79 ? 17.236 -5.518 -9.507 1.00 88.38 79 THR A CA 1
ATOM 675 C C . THR A 1 79 ? 17.109 -5.759 -11.012 1.00 88.38 79 THR A C 1
ATOM 677 O O . THR A 1 79 ? 17.975 -6.385 -11.616 1.00 88.38 79 THR A O 1
ATOM 680 N N . SER A 1 80 ? 16.015 -5.307 -11.624 1.00 86.50 80 SER A N 1
ATOM 681 C CA . SER A 1 80 ? 15.833 -5.417 -13.072 1.00 86.50 80 SER A CA 1
ATOM 682 C C . SER A 1 80 ? 16.682 -4.365 -13.784 1.00 86.50 80 SER A C 1
ATOM 684 O O . SER A 1 80 ? 17.395 -4.692 -14.722 1.00 86.50 80 SER A O 1
ATOM 686 N N . LEU A 1 81 ? 16.673 -3.120 -13.295 1.00 85.94 81 LEU A N 1
ATOM 687 C CA . LEU A 1 81 ? 17.424 -1.999 -13.863 1.00 85.94 81 LEU A CA 1
ATOM 688 C C . LEU A 1 81 ? 18.939 -2.222 -13.872 1.00 85.94 81 LEU A C 1
ATOM 690 O O . LEU A 1 81 ? 19.604 -1.773 -14.802 1.00 85.94 81 LEU A O 1
ATOM 694 N N . SER A 1 82 ? 19.479 -2.946 -12.890 1.00 84.81 82 SER A N 1
ATOM 695 C CA . SER A 1 82 ? 20.910 -3.269 -12.835 1.00 84.81 82 SER A CA 1
ATOM 696 C C . SER A 1 82 ? 21.399 -4.159 -13.987 1.00 84.81 82 SER A C 1
ATOM 698 O O . SER A 1 82 ? 22.605 -4.293 -14.172 1.00 84.81 82 SER A O 1
ATOM 700 N N . GLN A 1 83 ? 20.486 -4.745 -14.771 1.00 85.25 83 GLN A N 1
ATOM 701 C CA . GLN A 1 83 ? 20.796 -5.590 -15.930 1.00 85.25 83 GLN A CA 1
ATOM 702 C C . GLN A 1 83 ? 20.906 -4.795 -17.244 1.00 85.25 83 GLN A C 1
ATOM 704 O O . GLN A 1 83 ? 21.269 -5.368 -18.268 1.00 85.25 83 GLN A O 1
ATOM 709 N N . PHE A 1 84 ? 20.595 -3.493 -17.242 1.00 81.38 84 PHE A N 1
AT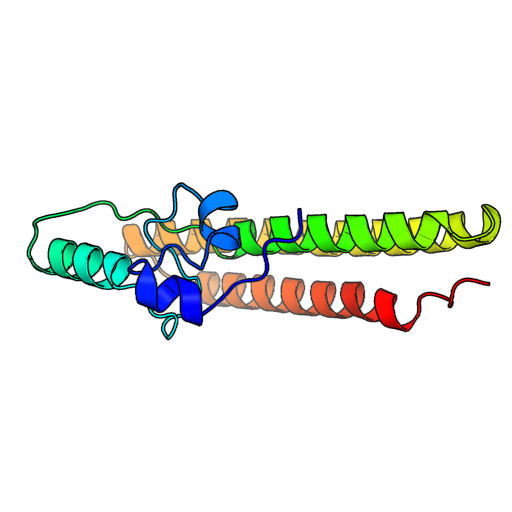OM 710 C CA . PHE A 1 84 ? 20.584 -2.656 -18.446 1.00 81.38 84 PHE A CA 1
ATOM 711 C C . PHE A 1 84 ? 21.820 -1.759 -18.560 1.00 81.38 84 PHE A C 1
ATOM 713 O O . PHE A 1 84 ? 22.512 -1.470 -17.585 1.00 81.38 84 PHE A O 1
ATOM 720 N N . VAL A 1 85 ? 22.061 -1.260 -19.777 1.00 80.44 85 VAL A N 1
ATOM 721 C CA . VAL A 1 85 ? 23.081 -0.237 -20.051 1.00 80.44 85 VAL A CA 1
ATOM 722 C C . VAL A 1 85 ? 22.761 1.044 -19.253 1.00 80.44 85 VAL A C 1
ATOM 724 O O . VAL A 1 85 ? 21.590 1.439 -19.213 1.00 80.44 85 VAL A O 1
ATOM 727 N N . PRO A 1 86 ? 23.762 1.728 -18.653 1.00 81.75 86 PRO A N 1
ATOM 728 C CA . PRO A 1 86 ? 23.537 2.848 -17.733 1.00 81.75 86 PRO A CA 1
ATOM 729 C C . PRO A 1 86 ? 22.631 3.974 -18.251 1.00 81.75 86 PRO A C 1
ATOM 731 O O . PRO A 1 86 ? 21.836 4.507 -17.482 1.00 81.75 86 PRO A O 1
ATOM 734 N N . GLU A 1 87 ? 22.699 4.320 -19.540 1.00 80.81 87 GLU A N 1
ATOM 735 C CA . GLU A 1 87 ? 21.875 5.391 -20.125 1.00 80.81 87 GLU A CA 1
ATOM 736 C C . GLU A 1 87 ? 20.379 5.045 -20.147 1.00 80.81 87 GLU A C 1
ATOM 738 O O . GLU A 1 87 ? 19.549 5.852 -19.729 1.00 80.81 87 GLU A O 1
ATOM 743 N N . VAL A 1 88 ? 20.026 3.825 -20.567 1.00 80.38 88 VAL A N 1
ATOM 744 C CA . VAL A 1 88 ? 18.635 3.338 -20.533 1.00 80.38 88 VAL A CA 1
ATOM 745 C C . VAL A 1 88 ? 18.176 3.167 -19.085 1.00 80.38 88 VAL A C 1
ATOM 747 O O . VAL A 1 88 ? 17.047 3.522 -18.743 1.00 80.38 88 VAL A O 1
ATOM 750 N N . GLY A 1 89 ? 19.065 2.678 -18.216 1.00 83.44 89 GLY A N 1
ATOM 751 C CA . GLY A 1 89 ? 18.800 2.546 -16.787 1.00 83.44 89 GLY A CA 1
ATOM 752 C C . GLY A 1 89 ? 18.462 3.882 -16.117 1.00 83.44 89 GLY A C 1
ATOM 753 O O . GLY A 1 89 ? 17.556 3.923 -15.288 1.00 83.44 89 GLY A O 1
ATOM 754 N N . ALA A 1 90 ? 19.127 4.979 -16.495 1.00 86.50 90 ALA A N 1
ATOM 755 C CA . ALA A 1 90 ? 18.932 6.295 -15.884 1.00 86.50 90 ALA A CA 1
ATOM 756 C C . ALA A 1 90 ? 17.531 6.887 -16.135 1.00 86.50 90 ALA A C 1
ATOM 758 O O . ALA A 1 90 ? 16.892 7.344 -15.182 1.00 86.50 90 ALA A O 1
ATOM 759 N N . ASP A 1 91 ? 17.024 6.842 -17.375 1.00 88.94 91 ASP A N 1
ATOM 760 C CA . ASP A 1 91 ? 15.670 7.329 -17.701 1.00 88.94 91 ASP A CA 1
ATOM 761 C C . ASP A 1 91 ? 14.596 6.520 -16.958 1.00 88.94 91 ASP A C 1
ATOM 763 O O . ASP A 1 91 ? 13.703 7.074 -16.309 1.00 88.94 91 ASP A O 1
ATOM 767 N N . TRP A 1 92 ? 14.717 5.191 -16.971 1.00 90.81 92 TRP A N 1
ATOM 768 C CA . TRP A 1 92 ? 13.778 4.327 -16.261 1.00 90.81 92 TRP A CA 1
ATOM 769 C C . TRP A 1 92 ? 13.842 4.489 -14.746 1.00 90.81 92 TRP A C 1
ATOM 771 O O . TRP A 1 92 ? 12.793 4.501 -14.098 1.00 90.81 92 TRP A O 1
ATOM 781 N N . ASN A 1 93 ? 15.037 4.664 -14.182 1.00 91.00 93 ASN A N 1
ATOM 782 C CA . ASN A 1 93 ? 15.205 4.925 -12.758 1.00 91.00 93 ASN A CA 1
ATOM 783 C C . ASN A 1 93 ? 14.469 6.206 -12.346 1.00 91.00 93 ASN A C 1
ATOM 785 O O . ASN A 1 93 ? 13.742 6.206 -11.354 1.00 91.00 93 ASN A O 1
ATOM 789 N N . HIS A 1 94 ? 14.566 7.271 -13.149 1.00 91.88 94 HIS A N 1
ATOM 790 C CA . HIS A 1 94 ? 13.826 8.505 -12.895 1.00 91.88 94 HIS A CA 1
ATOM 791 C C . HIS A 1 94 ? 12.305 8.279 -12.909 1.00 91.88 94 HIS A C 1
ATOM 793 O O . HIS A 1 94 ? 11.616 8.674 -11.968 1.00 91.88 94 HIS A O 1
ATOM 799 N N . ARG A 1 95 ? 11.774 7.576 -13.920 1.00 92.69 95 ARG A N 1
ATOM 800 C CA . ARG A 1 95 ? 10.331 7.270 -14.022 1.00 92.69 95 ARG A CA 1
ATOM 801 C C . ARG A 1 95 ? 9.820 6.436 -12.848 1.00 92.69 95 ARG A C 1
ATOM 803 O O . ARG A 1 95 ? 8.748 6.720 -12.308 1.00 92.69 95 ARG A O 1
ATOM 810 N N . ILE A 1 96 ? 10.573 5.408 -12.459 1.00 93.56 96 ILE A N 1
ATOM 811 C CA . ILE A 1 96 ? 10.239 4.536 -11.328 1.00 93.56 96 ILE A CA 1
ATOM 812 C C . ILE A 1 96 ? 10.271 5.328 -10.023 1.00 93.56 96 ILE A C 1
ATOM 814 O O . ILE A 1 96 ? 9.333 5.213 -9.233 1.00 93.56 96 ILE A O 1
ATOM 818 N N . GLU A 1 97 ? 11.286 6.167 -9.815 1.00 94.06 97 GLU A N 1
ATOM 819 C CA . GLU A 1 97 ? 11.398 7.006 -8.623 1.00 94.06 97 GLU A CA 1
ATOM 820 C C . GLU A 1 97 ? 10.245 8.014 -8.530 1.00 94.06 97 GLU A C 1
ATOM 822 O O . GLU A 1 97 ? 9.598 8.103 -7.486 1.00 94.06 97 GLU A O 1
ATOM 827 N N . SER A 1 98 ? 9.900 8.706 -9.620 1.00 95.38 98 SER A N 1
ATOM 828 C CA . SER A 1 98 ? 8.747 9.618 -9.643 1.00 95.38 98 SER A CA 1
ATOM 829 C C . SER A 1 98 ? 7.433 8.896 -9.327 1.00 95.38 98 SER A C 1
ATOM 831 O O . SER A 1 98 ? 6.638 9.364 -8.508 1.00 95.38 98 SER A O 1
ATOM 833 N N . ALA A 1 99 ? 7.201 7.723 -9.924 1.00 95.62 99 ALA A N 1
ATOM 834 C CA . ALA A 1 99 ? 6.002 6.936 -9.648 1.00 95.62 99 ALA A CA 1
ATOM 835 C C . ALA A 1 99 ? 5.979 6.401 -8.203 1.00 95.62 99 ALA A C 1
ATOM 837 O O . ALA A 1 99 ? 4.925 6.392 -7.562 1.00 95.62 99 ALA A O 1
ATOM 838 N N . ARG A 1 100 ? 7.136 6.002 -7.656 1.00 95.56 100 ARG A N 1
ATOM 839 C CA . ARG A 1 100 ? 7.290 5.577 -6.257 1.00 95.56 100 ARG A CA 1
ATOM 840 C C . ARG A 1 100 ? 6.933 6.705 -5.294 1.00 95.56 100 ARG A C 1
ATOM 842 O O . ARG A 1 100 ? 6.167 6.468 -4.359 1.00 95.56 100 ARG A O 1
ATOM 849 N N . GLN A 1 101 ? 7.444 7.912 -5.533 1.00 96.38 101 GLN A N 1
ATOM 850 C CA . GLN A 1 101 ? 7.147 9.097 -4.723 1.00 96.38 101 GLN A CA 1
ATOM 851 C C . GLN A 1 101 ? 5.648 9.409 -4.720 1.00 96.38 101 GLN A C 1
ATOM 853 O O . GLN A 1 101 ? 5.067 9.606 -3.653 1.00 96.38 101 GLN A O 1
ATOM 858 N N . LEU A 1 102 ? 4.994 9.344 -5.884 1.00 97.19 102 LEU A N 1
ATOM 859 C CA . LEU A 1 102 ? 3.552 9.572 -5.997 1.00 97.19 102 LEU A CA 1
ATOM 860 C C . LEU A 1 102 ? 2.732 8.526 -5.219 1.00 97.19 102 LEU A C 1
ATOM 862 O O . LEU A 1 102 ? 1.757 8.854 -4.534 1.00 97.19 102 LEU A O 1
ATOM 866 N N . VAL A 1 103 ? 3.126 7.248 -5.289 1.00 97.38 103 VAL A N 1
ATOM 867 C CA . VAL A 1 103 ? 2.489 6.196 -4.485 1.00 97.38 103 VAL A CA 1
ATOM 868 C C . VAL A 1 103 ? 2.680 6.460 -2.994 1.00 97.38 103 VAL A C 1
ATOM 870 O O . VAL A 1 103 ? 1.708 6.331 -2.243 1.00 97.38 103 VAL A O 1
ATOM 873 N N . ASP A 1 104 ? 3.895 6.806 -2.559 1.00 96.50 104 ASP A N 1
ATOM 874 C CA . ASP A 1 104 ? 4.192 7.053 -1.146 1.00 96.50 104 ASP A CA 1
ATOM 875 C C . ASP A 1 104 ? 3.407 8.254 -0.605 1.00 96.50 104 ASP A C 1
ATOM 877 O O . ASP A 1 104 ? 2.781 8.156 0.453 1.00 96.50 104 ASP A O 1
ATOM 881 N N . GLU A 1 105 ? 3.321 9.346 -1.366 1.00 97.62 105 GLU A N 1
ATOM 882 C CA . GLU A 1 105 ? 2.527 10.522 -1.012 1.00 97.62 105 GLU A CA 1
ATOM 883 C C . GLU A 1 105 ? 1.054 10.153 -0.775 1.00 97.62 105 GLU A C 1
ATOM 885 O O . GLU A 1 105 ? 0.471 10.443 0.280 1.00 97.62 105 GLU A O 1
ATOM 890 N N . HIS A 1 106 ? 0.435 9.448 -1.724 1.00 97.81 106 HIS A N 1
ATOM 891 C CA . HIS A 1 106 ? -0.955 9.028 -1.579 1.00 97.81 106 HIS A CA 1
ATOM 892 C C . HIS A 1 106 ? -1.153 7.992 -0.467 1.00 97.81 106 HIS A C 1
ATOM 894 O O . HIS A 1 106 ? -2.202 7.985 0.188 1.00 97.81 106 HIS A O 1
ATOM 900 N N . LEU A 1 107 ? -0.159 7.139 -0.217 1.00 96.12 107 LEU A N 1
ATOM 901 C CA . LEU A 1 107 ? -0.171 6.194 0.894 1.00 96.12 107 LEU A CA 1
ATOM 902 C C . LEU A 1 107 ? -0.120 6.922 2.246 1.00 96.12 107 LEU A C 1
ATOM 904 O O . LEU A 1 107 ? -0.893 6.585 3.147 1.00 96.12 107 LEU A O 1
ATOM 908 N N . ASN A 1 108 ? 0.722 7.951 2.371 1.00 96.75 108 ASN A N 1
ATOM 909 C CA . ASN A 1 108 ? 0.813 8.823 3.543 1.00 96.75 108 ASN A CA 1
ATOM 910 C C . ASN A 1 108 ? -0.509 9.551 3.791 1.00 96.75 108 ASN A C 1
ATOM 912 O O . ASN A 1 108 ? -1.037 9.522 4.907 1.00 96.75 108 ASN A O 1
ATOM 916 N N . ARG A 1 109 ? -1.103 10.123 2.737 1.00 97.88 109 ARG A N 1
ATOM 917 C CA . ARG A 1 109 ? -2.413 10.782 2.813 1.00 97.88 109 ARG A CA 1
ATOM 918 C C . ARG A 1 109 ? -3.512 9.818 3.256 1.00 97.88 109 ARG A C 1
ATOM 920 O O . ARG A 1 109 ? -4.310 10.149 4.131 1.00 97.88 109 ARG A O 1
ATOM 927 N N . TRP A 1 110 ? -3.549 8.607 2.698 1.00 96.50 110 TRP A N 1
ATOM 928 C CA . TRP A 1 110 ? -4.515 7.591 3.116 1.00 96.50 110 TRP A CA 1
ATOM 929 C C . TRP A 1 110 ? -4.305 7.168 4.577 1.00 96.50 110 TRP A C 1
ATOM 931 O O . TRP A 1 110 ? -5.280 7.070 5.323 1.00 96.50 110 TRP A O 1
ATOM 941 N N . SER A 1 111 ? -3.055 6.974 5.001 1.00 95.12 111 SER A N 1
ATOM 942 C CA . SER A 1 111 ? -2.696 6.658 6.388 1.00 95.12 111 SER A CA 1
ATOM 943 C C . SER A 1 111 ? -3.187 7.725 7.367 1.00 95.12 111 SER A C 1
ATOM 945 O O . SER A 1 111 ? -3.873 7.404 8.340 1.00 95.12 111 SER A O 1
ATOM 947 N N . LYS A 1 112 ? -2.933 9.005 7.069 1.00 96.19 112 LYS A N 1
ATOM 948 C CA . LYS A 1 112 ? -3.407 10.137 7.876 1.00 96.19 112 LYS A CA 1
ATOM 949 C C . LYS A 1 112 ? -4.933 10.144 7.998 1.00 96.19 112 LYS A C 1
ATOM 951 O O . LYS A 1 112 ? -5.454 10.099 9.112 1.00 96.19 112 LYS A O 1
ATOM 956 N N . ASN A 1 113 ? -5.645 10.090 6.871 1.00 94.56 113 ASN A N 1
ATOM 957 C CA . ASN A 1 113 ? -7.112 10.097 6.854 1.00 94.56 113 ASN A CA 1
ATOM 958 C C . ASN A 1 113 ? -7.709 8.893 7.600 1.00 94.56 113 ASN A C 1
ATOM 960 O O . ASN A 1 113 ? -8.768 8.999 8.218 1.00 94.56 113 ASN A O 1
ATOM 964 N N . LEU A 1 114 ? -7.049 7.730 7.544 1.00 91.12 114 LEU A N 1
ATOM 965 C CA . LEU A 1 114 ? -7.485 6.536 8.265 1.00 91.12 114 LEU A CA 1
ATOM 966 C C . LEU A 1 114 ? -7.372 6.728 9.781 1.00 91.12 114 LEU A C 1
ATOM 968 O O . LEU A 1 114 ? -8.305 6.377 10.501 1.00 91.12 114 LEU A O 1
ATOM 972 N N . ARG A 1 115 ? -6.268 7.307 10.264 1.00 92.62 115 ARG A N 1
ATOM 973 C CA . ARG A 1 115 ? -6.068 7.588 11.694 1.00 92.62 115 ARG A CA 1
ATOM 974 C C . ARG A 1 115 ? -7.041 8.644 12.212 1.00 92.62 115 ARG A C 1
ATOM 976 O O . ARG A 1 115 ? -7.591 8.480 13.300 1.00 92.62 115 ARG A O 1
ATOM 983 N N . GLU A 1 116 ? -7.305 9.685 11.424 1.00 92.31 116 GLU A N 1
ATOM 984 C CA . GLU A 1 116 ? -8.336 10.686 11.732 1.00 92.31 116 GLU A CA 1
ATOM 985 C C . GLU A 1 116 ? -9.726 10.040 11.814 1.00 92.31 116 GLU A C 1
ATOM 987 O O . GLU A 1 116 ? -10.444 10.236 12.794 1.00 92.31 116 GLU A O 1
ATOM 992 N N . TYR A 1 117 ? -10.071 9.181 10.850 1.00 87.19 117 TYR A N 1
ATOM 993 C CA . TYR A 1 117 ? -11.311 8.404 10.871 1.00 87.19 117 TYR A CA 1
ATOM 994 C C . TYR A 1 117 ? -11.440 7.507 12.108 1.00 87.19 117 TYR A C 1
ATOM 996 O O . TYR A 1 117 ? -12.483 7.496 12.761 1.00 87.19 117 TYR A O 1
ATOM 1004 N N . GLN A 1 118 ? -10.384 6.777 12.472 1.00 87.00 118 GLN A N 1
ATOM 1005 C CA . GLN A 1 118 ? -10.375 5.939 13.673 1.00 87.00 118 GLN A CA 1
ATOM 1006 C C . GLN A 1 118 ? -10.528 6.768 14.956 1.00 87.00 118 GLN A C 1
ATOM 1008 O O . GLN A 1 118 ? -11.236 6.349 15.873 1.00 87.00 118 GLN A O 1
ATOM 1013 N N . ARG A 1 119 ? -9.886 7.943 15.034 1.00 90.50 119 ARG A N 1
ATOM 1014 C CA . ARG A 1 119 ? -10.052 8.881 16.155 1.00 90.50 119 ARG A CA 1
ATOM 1015 C C . ARG A 1 119 ? -11.502 9.349 16.262 1.00 90.50 119 ARG A C 1
ATOM 1017 O O . ARG A 1 119 ? -12.076 9.234 17.339 1.00 90.50 119 ARG A O 1
ATOM 1024 N N . ALA A 1 120 ? -12.108 9.773 15.155 1.00 84.19 120 ALA A N 1
ATOM 1025 C CA . ALA A 1 120 ? -13.509 10.181 15.130 1.00 84.19 120 ALA A CA 1
ATOM 1026 C C . ALA A 1 120 ? -14.461 9.037 15.518 1.00 84.19 120 ALA A C 1
ATOM 1028 O O . ALA A 1 120 ? -15.419 9.265 16.246 1.00 84.19 120 ALA A O 1
ATOM 1029 N N . CYS A 1 121 ? -14.184 7.792 15.110 1.00 79.88 121 CYS A N 1
ATOM 1030 C CA . CYS A 1 121 ? -14.966 6.630 15.550 1.00 79.88 121 CYS A CA 1
ATOM 1031 C C . CYS A 1 121 ? -14.917 6.443 17.071 1.00 79.88 121 CYS A C 1
ATOM 1033 O O . CYS A 1 121 ? -15.951 6.183 17.681 1.00 79.88 121 CYS A O 1
ATOM 1035 N N . ARG A 1 122 ? -13.735 6.593 17.688 1.00 88.38 122 ARG A N 1
ATOM 1036 C CA . ARG A 1 122 ? -13.575 6.497 19.151 1.00 88.38 122 ARG A CA 1
ATOM 1037 C C . ARG A 1 122 ? -14.337 7.597 19.887 1.00 88.38 122 ARG A C 1
ATOM 1039 O O . ARG A 1 122 ? -14.966 7.312 20.898 1.00 88.38 122 ARG A O 1
ATOM 1046 N N . ASN A 1 123 ? -14.327 8.811 19.344 1.00 91.94 123 ASN A N 1
ATOM 1047 C CA . ASN A 1 123 ? -15.024 9.957 19.924 1.00 91.94 123 ASN A CA 1
ATOM 1048 C C . ASN A 1 123 ? -16.520 10.021 19.567 1.00 91.94 123 ASN A C 1
ATOM 1050 O O . ASN A 1 123 ? -17.228 10.871 20.090 1.00 91.94 123 ASN A O 1
ATOM 1054 N N . LYS A 1 124 ? -17.010 9.136 18.685 1.00 89.25 124 LYS A N 1
ATOM 1055 C CA . LYS A 1 124 ? -18.361 9.185 18.091 1.00 89.25 124 LYS A CA 1
ATOM 1056 C C . LYS A 1 124 ? -18.637 10.463 17.270 1.00 89.25 124 LYS A C 1
ATOM 1058 O O . LYS A 1 124 ? -19.778 10.879 17.131 1.00 89.25 124 LYS A O 1
ATOM 1063 N N . GLU A 1 125 ? -17.601 11.032 16.654 1.00 92.88 125 GLU A N 1
ATOM 1064 C CA . GLU A 1 125 ? -17.613 12.294 15.885 1.00 92.88 125 GLU A CA 1
ATOM 1065 C C . GLU A 1 125 ? -17.472 12.058 14.364 1.00 92.88 125 GLU A C 1
ATOM 1067 O O . GLU A 1 125 ? -16.858 12.838 13.633 1.00 92.88 125 GLU A O 1
ATOM 1072 N N . VAL A 1 126 ? -17.963 10.928 13.851 1.00 91.06 126 VAL A N 1
ATOM 1073 C CA . VAL A 1 126 ? -17.788 10.577 12.432 1.00 91.06 126 VAL A CA 1
ATOM 1074 C C . VAL A 1 126 ? -18.686 11.440 11.549 1.00 91.06 126 VAL A C 1
ATOM 1076 O O . VAL A 1 126 ? -19.906 11.413 11.675 1.00 91.06 126 VAL A O 1
ATOM 1079 N N . THR A 1 127 ? -18.086 12.138 10.582 1.00 94.75 127 THR A N 1
ATOM 1080 C CA . THR A 1 127 ? -18.813 12.969 9.612 1.00 94.75 127 THR A CA 1
ATOM 1081 C C . THR A 1 127 ? -18.783 12.382 8.199 1.00 94.75 127 THR A C 1
ATOM 1083 O O . THR A 1 127 ? -17.882 11.625 7.817 1.00 94.75 127 THR A O 1
ATOM 1086 N N . ALA A 1 128 ? -19.755 12.774 7.368 1.00 93.62 128 ALA A N 1
ATOM 1087 C CA . ALA A 1 128 ? -19.785 12.399 5.953 1.00 93.62 128 ALA A CA 1
ATOM 1088 C C . ALA A 1 128 ? -18.554 12.916 5.181 1.00 93.62 128 ALA A C 1
ATOM 1090 O O . ALA A 1 128 ? -18.055 12.231 4.283 1.00 93.62 128 ALA A O 1
ATOM 1091 N N . ALA A 1 129 ? -18.038 14.093 5.552 1.00 95.69 129 ALA A N 1
ATOM 1092 C CA . ALA A 1 129 ? -16.828 14.673 4.973 1.00 95.69 129 ALA A CA 1
ATOM 1093 C C . ALA A 1 129 ? -15.589 13.808 5.257 1.00 95.69 129 ALA A C 1
ATOM 1095 O O . ALA A 1 129 ? -14.817 13.515 4.344 1.00 95.69 129 ALA A O 1
ATOM 1096 N N . LEU A 1 130 ? -15.446 13.312 6.489 1.00 90.69 130 LEU A N 1
ATOM 1097 C CA . LEU A 1 130 ? -14.348 12.429 6.886 1.00 90.69 130 LEU A CA 1
ATOM 1098 C C . LEU A 1 130 ? -14.369 11.106 6.105 1.00 90.69 130 LEU A C 1
ATOM 1100 O O . LEU A 1 130 ? -13.351 10.671 5.563 1.00 90.69 130 LEU A O 1
ATOM 1104 N N . LEU A 1 131 ? -15.552 10.492 5.977 1.00 87.25 131 LEU A N 1
ATOM 1105 C CA . LEU A 1 131 ? -15.748 9.283 5.171 1.00 87.25 131 LEU A CA 1
ATOM 1106 C C . LEU A 1 131 ? -15.399 9.511 3.695 1.00 87.25 131 LEU A C 1
ATOM 1108 O O . LEU A 1 131 ? -14.784 8.646 3.064 1.00 87.25 131 LEU A O 1
ATOM 1112 N N . ARG A 1 132 ? -15.794 10.661 3.138 1.00 93.81 132 ARG A N 1
ATOM 1113 C CA . ARG A 1 132 ? -15.485 11.044 1.756 1.00 93.81 132 ARG A CA 1
ATOM 1114 C C . ARG A 1 132 ? -13.978 11.203 1.557 1.00 93.81 132 ARG A C 1
ATOM 1116 O O . ARG A 1 132 ? -13.423 10.525 0.695 1.00 93.81 132 ARG A O 1
ATOM 1123 N N . SER A 1 133 ? -13.320 11.972 2.423 1.00 94.88 133 SER A N 1
ATOM 1124 C CA . SER A 1 133 ? -11.869 12.194 2.409 1.00 94.88 133 SER A CA 1
ATOM 1125 C C . SER A 1 133 ? -11.079 10.879 2.503 1.00 94.88 133 SER A C 1
ATOM 1127 O O . SER A 1 133 ? -10.139 10.642 1.739 1.00 94.88 133 SER A O 1
ATOM 1129 N N . LEU A 1 134 ? -11.490 9.952 3.377 1.00 92.25 134 LEU A N 1
ATOM 1130 C CA . LEU A 1 134 ? -10.873 8.625 3.481 1.00 92.25 134 LEU A CA 1
ATOM 1131 C C . LEU A 1 134 ? -11.030 7.803 2.190 1.00 92.25 134 LEU A C 1
ATOM 1133 O O . LEU A 1 134 ? -10.079 7.163 1.729 1.00 92.25 134 LEU A O 1
ATOM 1137 N N . ARG A 1 135 ? -12.233 7.797 1.597 1.00 91.31 135 ARG A N 1
ATOM 1138 C CA . ARG A 1 135 ? -12.517 7.068 0.349 1.00 91.31 135 ARG A CA 1
ATOM 1139 C C . ARG A 1 135 ? -11.731 7.639 -0.827 1.00 91.31 135 ARG A C 1
ATOM 1141 O O . ARG A 1 135 ? -11.213 6.861 -1.626 1.00 91.31 135 ARG A O 1
ATOM 1148 N N . GLU A 1 136 ? -11.637 8.958 -0.931 1.00 96.19 136 GLU A N 1
ATOM 1149 C CA . GLU A 1 136 ? -10.882 9.652 -1.976 1.00 96.19 136 GLU A CA 1
ATOM 1150 C C . GLU A 1 136 ? -9.388 9.365 -1.871 1.00 96.19 136 GLU A C 1
ATOM 1152 O O . GLU A 1 136 ? -8.802 8.910 -2.851 1.00 96.19 136 GLU A O 1
ATOM 1157 N N . ALA A 1 137 ? -8.793 9.490 -0.680 1.00 94.69 137 ALA A N 1
ATOM 1158 C CA . ALA A 1 137 ? -7.383 9.158 -0.474 1.00 94.69 137 ALA A CA 1
ATOM 1159 C C . ALA A 1 137 ? -7.078 7.693 -0.830 1.00 94.69 137 ALA A C 1
ATOM 1161 O O . ALA A 1 137 ? -6.112 7.406 -1.535 1.00 94.69 137 ALA A O 1
ATOM 1162 N N . ARG A 1 138 ? -7.955 6.755 -0.441 1.00 93.75 138 ARG A N 1
ATOM 1163 C CA . ARG A 1 138 ? -7.815 5.342 -0.826 1.00 93.75 138 ARG A CA 1
ATOM 1164 C C . ARG A 1 138 ? -7.934 5.130 -2.339 1.00 93.75 138 ARG A C 1
ATOM 1166 O O . ARG A 1 138 ? -7.264 4.253 -2.883 1.00 93.75 138 ARG A O 1
ATOM 1173 N N . ARG A 1 139 ? -8.817 5.864 -3.025 1.00 94.00 139 ARG A N 1
ATOM 1174 C CA . ARG A 1 139 ? -8.975 5.783 -4.488 1.00 94.00 139 ARG A CA 1
ATOM 1175 C C . ARG A 1 139 ? -7.754 6.351 -5.210 1.00 94.00 139 ARG A C 1
ATOM 1177 O O . ARG A 1 139 ? -7.294 5.698 -6.139 1.00 94.00 139 ARG A O 1
ATOM 1184 N N . ALA A 1 140 ? -7.235 7.496 -4.769 1.00 96.75 140 ALA A N 1
ATOM 1185 C CA . ALA A 1 140 ? -6.025 8.112 -5.313 1.00 96.75 140 ALA A CA 1
ATOM 1186 C C . ALA A 1 140 ? -4.822 7.170 -5.176 1.00 96.75 140 ALA A C 1
ATOM 1188 O O . ALA A 1 140 ? -4.211 6.809 -6.176 1.00 96.75 140 ALA A O 1
ATOM 1189 N N . TRP A 1 141 ? -4.598 6.630 -3.973 1.00 97.06 141 TRP A N 1
ATOM 1190 C CA . TRP A 1 141 ? -3.556 5.629 -3.737 1.00 97.06 141 TRP A CA 1
ATOM 1191 C C . TRP A 1 141 ? -3.699 4.401 -4.655 1.00 97.06 141 TRP A C 1
ATOM 1193 O O . TRP A 1 141 ? -2.726 3.951 -5.253 1.00 97.06 141 TRP A O 1
ATOM 1203 N N . ARG A 1 142 ? -4.919 3.872 -4.836 1.00 95.06 142 ARG A N 1
ATOM 1204 C CA . ARG A 1 142 ? -5.157 2.740 -5.752 1.00 95.06 142 ARG A CA 1
ATOM 1205 C C . ARG A 1 142 ? -4.828 3.058 -7.209 1.00 95.06 142 ARG A C 1
ATOM 1207 O O . ARG A 1 142 ? -4.474 2.130 -7.931 1.00 95.06 142 ARG A O 1
ATOM 1214 N N . ARG A 1 143 ? -5.031 4.300 -7.657 1.00 96.75 143 ARG A N 1
ATOM 1215 C CA . ARG A 1 143 ? -4.710 4.725 -9.027 1.00 96.75 143 ARG A CA 1
ATOM 1216 C C . ARG A 1 143 ? -3.200 4.805 -9.212 1.00 96.75 143 ARG A C 1
ATOM 1218 O O . ARG A 1 143 ? -2.686 4.055 -10.032 1.00 96.75 143 ARG A O 1
ATOM 1225 N N . ALA A 1 144 ? -2.509 5.543 -8.345 1.00 96.88 144 ALA A N 1
ATOM 1226 C CA . ALA A 1 144 ? -1.050 5.633 -8.368 1.00 96.88 144 ALA A CA 1
ATOM 1227 C C . ALA A 1 144 ? -0.384 4.252 -8.268 1.00 96.88 144 ALA A C 1
ATOM 1229 O O . ALA A 1 144 ? 0.543 3.946 -9.005 1.00 96.88 144 ALA A O 1
ATOM 1230 N N . TRP A 1 145 ? -0.911 3.354 -7.426 1.00 96.38 145 TRP A N 1
ATOM 1231 C CA . TRP A 1 145 ? -0.407 1.980 -7.341 1.00 96.38 145 TRP A CA 1
ATOM 1232 C C . TRP A 1 145 ? -0.565 1.195 -8.652 1.00 96.38 145 TRP A C 1
ATOM 1234 O O . TRP A 1 145 ? 0.303 0.402 -9.009 1.00 96.38 145 TRP A O 1
ATOM 1244 N N . LYS A 1 146 ? -1.678 1.378 -9.374 1.00 94.69 146 LYS A N 1
ATOM 1245 C CA . LYS A 1 146 ? -1.881 0.730 -10.678 1.00 94.69 146 LYS A CA 1
ATOM 1246 C C . LYS A 1 146 ? -0.923 1.276 -11.730 1.00 94.69 146 LYS A C 1
ATOM 1248 O O . LYS A 1 146 ? -0.410 0.485 -12.509 1.00 94.69 146 LYS A O 1
ATOM 1253 N N . GLU A 1 147 ? -0.699 2.584 -11.741 1.00 94.19 147 GLU A N 1
ATOM 1254 C CA . GLU A 1 147 ? 0.251 3.243 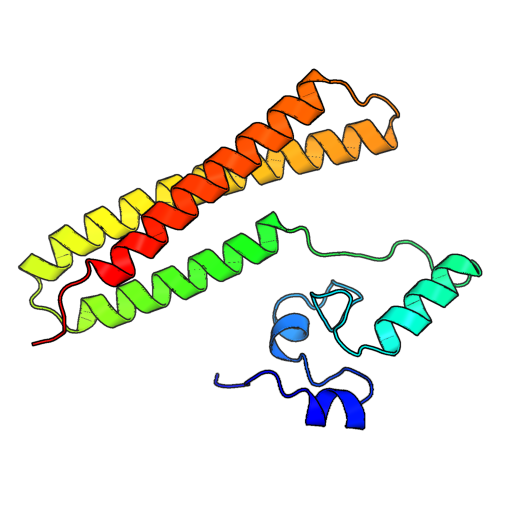-12.644 1.00 94.19 147 GLU A CA 1
ATOM 1255 C C . GLU A 1 147 ? 1.683 2.779 -12.362 1.00 94.19 147 GLU A C 1
ATOM 1257 O O . GLU A 1 147 ? 2.379 2.355 -13.278 1.00 94.19 147 GLU A O 1
ATOM 1262 N N . PHE A 1 148 ? 2.076 2.713 -11.088 1.00 95.00 148 PHE A N 1
ATOM 1263 C CA . PHE A 1 148 ? 3.370 2.173 -10.675 1.00 95.00 148 PHE A CA 1
ATOM 1264 C C . PHE A 1 148 ? 3.577 0.720 -11.121 1.00 95.00 148 PHE A C 1
ATOM 1266 O O . PHE A 1 148 ? 4.654 0.380 -11.590 1.00 95.00 1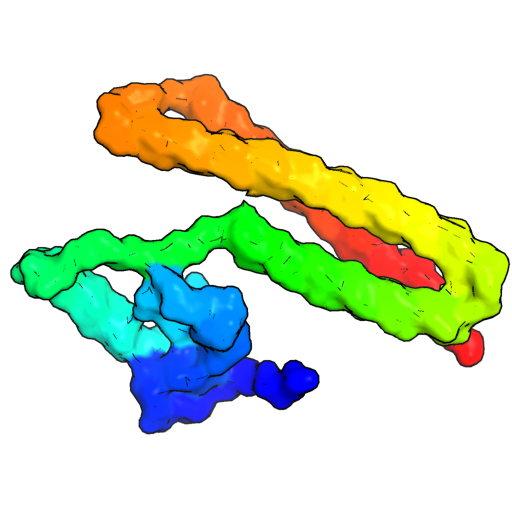48 PHE A O 1
ATOM 1273 N N . LEU A 1 149 ? 2.556 -0.141 -11.025 1.00 93.31 149 LEU A N 1
ATOM 1274 C CA . LEU A 1 149 ? 2.633 -1.517 -11.540 1.00 93.31 149 LEU A CA 1
ATOM 1275 C C . LEU A 1 149 ? 2.580 -1.605 -13.070 1.00 93.31 149 LEU A C 1
ATOM 1277 O O . LEU A 1 149 ? 3.021 -2.599 -13.639 1.00 93.31 149 LEU A O 1
ATOM 1281 N N . ALA A 1 150 ? 2.019 -0.607 -13.754 1.00 92.06 150 ALA A N 1
ATOM 1282 C CA . ALA A 1 150 ? 2.015 -0.586 -15.212 1.00 92.06 150 ALA A CA 1
ATOM 1283 C C . ALA A 1 150 ? 3.435 -0.408 -15.774 1.00 92.06 150 ALA A C 1
ATOM 1285 O O . ALA A 1 150 ? 3.703 -0.898 -16.870 1.00 92.06 150 ALA A O 1
ATOM 1286 N N . LEU A 1 151 ? 4.346 0.199 -15.000 1.00 90.31 151 LEU A N 1
ATOM 1287 C CA . LEU A 1 151 ? 5.763 0.304 -15.356 1.00 90.31 151 LEU A CA 1
ATOM 1288 C C . LEU A 1 151 ? 6.424 -1.070 -15.525 1.00 90.31 151 LEU A C 1
ATOM 1290 O O . LEU A 1 151 ? 7.215 -1.224 -16.441 1.00 90.31 151 LEU A O 1
ATOM 1294 N N . GLU A 1 152 ? 6.041 -2.087 -14.743 1.00 84.06 152 GLU A N 1
ATOM 1295 C CA . GLU A 1 152 ? 6.558 -3.463 -14.884 1.00 84.06 152 GLU A CA 1
ATOM 1296 C C . GLU A 1 152 ? 6.314 -4.034 -16.282 1.00 84.06 152 GLU A C 1
ATOM 1298 O O . GLU A 1 152 ? 7.154 -4.740 -16.824 1.00 84.06 152 GLU A O 1
ATOM 1303 N N . ARG A 1 153 ? 5.168 -3.707 -16.887 1.00 82.50 153 ARG A N 1
ATOM 1304 C CA . ARG A 1 153 ? 4.813 -4.181 -18.233 1.00 82.50 153 ARG A CA 1
ATOM 1305 C C . ARG A 1 153 ? 5.491 -3.387 -19.340 1.00 82.50 153 ARG A C 1
ATOM 1307 O O . ARG A 1 153 ? 5.579 -3.878 -20.458 1.00 82.50 153 ARG A O 1
ATOM 1314 N N . ALA A 1 154 ? 5.863 -2.146 -19.046 1.00 84.56 154 ALA A N 1
ATOM 1315 C CA . ALA A 1 154 ? 6.499 -1.245 -19.993 1.00 84.56 154 ALA A CA 1
ATOM 1316 C C . ALA A 1 154 ? 8.031 -1.315 -19.919 1.00 84.56 154 ALA A C 1
ATOM 1318 O O . ALA A 1 154 ? 8.692 -0.818 -20.829 1.00 84.56 154 ALA A O 1
ATOM 1319 N N . LEU A 1 155 ? 8.577 -1.907 -18.850 1.00 81.75 155 LEU A N 1
ATOM 1320 C CA . LEU A 1 155 ? 10.007 -2.090 -18.665 1.00 81.75 155 LEU A CA 1
ATOM 1321 C C . LEU A 1 155 ? 10.562 -2.906 -19.847 1.00 81.75 155 LEU A C 1
ATOM 1323 O O . LEU A 1 155 ? 9.976 -3.937 -20.192 1.00 81.75 155 LEU A O 1
ATOM 1327 N N . PRO A 1 156 ? 11.658 -2.462 -20.485 1.00 71.88 156 PRO A N 1
ATOM 1328 C CA . PRO A 1 156 ? 12.289 -3.224 -21.552 1.00 71.88 156 PRO A CA 1
ATOM 1329 C C . PRO A 1 156 ? 12.693 -4.614 -21.048 1.00 71.88 156 PRO A C 1
ATOM 1331 O O . PRO A 1 156 ? 12.963 -4.800 -19.863 1.00 71.88 156 PRO A O 1
ATOM 1334 N N . LEU A 1 157 ? 12.713 -5.603 -21.943 1.00 67.81 157 LEU A N 1
ATOM 1335 C CA . LEU A 1 157 ? 13.263 -6.915 -21.613 1.00 67.81 157 LEU A CA 1
ATOM 1336 C C . LEU A 1 157 ? 14.793 -6.811 -21.543 1.00 67.81 157 LEU A C 1
ATOM 1338 O O . LEU A 1 157 ? 15.366 -6.066 -22.342 1.00 67.81 157 LEU A O 1
ATOM 1342 N N . PRO A 1 158 ? 15.447 -7.523 -20.607 1.00 61.97 158 PRO A N 1
ATOM 1343 C CA . PRO A 1 158 ? 16.903 -7.578 -20.569 1.00 61.97 158 PRO A CA 1
ATOM 1344 C C . PRO A 1 158 ? 17.434 -8.085 -21.918 1.00 61.97 158 PRO A C 1
ATOM 1346 O O . PRO A 1 158 ? 16.816 -8.959 -22.533 1.00 61.97 158 PRO A O 1
ATOM 1349 N N . ALA A 1 159 ? 18.525 -7.470 -22.381 1.00 56.03 159 ALA A N 1
ATOM 1350 C CA . ALA A 1 159 ? 19.204 -7.825 -23.626 1.00 56.03 159 ALA A CA 1
ATOM 1351 C C . ALA A 1 159 ? 19.946 -9.163 -23.512 1.00 56.03 159 ALA A C 1
ATOM 1353 O O . ALA A 1 159 ? 20.429 -9.476 -22.399 1.00 56.03 159 ALA A O 1
#

Sequence (159 aa):
NTSKDSWICAYLTFGEGYHNFHHSFPADYRNGLRWYHFDPAKWAIWTGQRLGLTSNLKRTEAPIQWRKKLERQTEKYETSLSQFVPEVGADWNHRIESARQLVDEHLNRWSKNLREYQRACRNKEVTAALLRSLREARRAWRRAWKEFLALERALPLPA

Secondary structure (DSSP, 8-state):
------HHHHHHTTTGGGHHHHHH-TTSS-S-SSTTS--HHHHHHHHHHHTTS--------HHHHHHHHHHHHHHHHHHHHTTS-HHHHHHHHHHHHHHHHHHHHHHHHHHHHHHHHHHHHHHT---HHHHHHHHHHHHHHHHHHHHHHHHHHHSPPP-

Foldseek 3Di:
DDLDQDLVVCVVVQHCSLVVVCVLCVLQQFSDDDPPRRHNSVVVQVVCVVVVNDDDGDHDDPLSVVVVVLVVVVVVLVVQLVLDDVVLSVVLVVVLVVLSVQLVVLSVQLVVLVVVQVVCVVVVNDDPVSVVSNVVSVVSNVVSVVVSVVSVVVPDDRD

Radius of gyration: 19.71 Å; chains: 1; bounding box: 43×44×52 Å

pLDDT: mean 79.88, std 16.23, range [33.59, 97.88]